Protein AF-A0A925VAG9-F1 (afdb_monomer)

pLDDT: mean 73.61, std 18.66, range [39.38, 94.75]

Sequence (134 aa):
MTRPLHTLLIATVTAMPGGCYIGAQHAGGEGGVVSGDGGDEAAPQDCEATQLDALQVLQDHCVACHVPDAGNAFDYLTDLERLVAEGLLVPGDATGSPLLVAATDQHAPSPDVDELAAVAAWIDGCLQTAPCVT

Solvent-accessible surface area (backbone atoms only — not comparable to full-atom values): 8720 Å² total; per-residue (Å²): 143,83,85,85,84,81,82,79,79,79,77,81,76,77,78,72,78,88,63,85,80,71,79,81,78,84,83,86,82,88,89,77,95,71,93,73,90,73,84,75,72,72,66,85,74,58,46,68,63,36,44,52,55,27,52,47,51,47,50,77,45,42,38,89,75,22,36,71,88,62,81,62,99,59,36,56,83,85,40,61,69,57,33,41,74,72,50,36,38,35,64,59,31,35,88,73,7,53,52,57,52,58,52,70,69,62,57,88,66,51,71,53,74,67,55,50,48,40,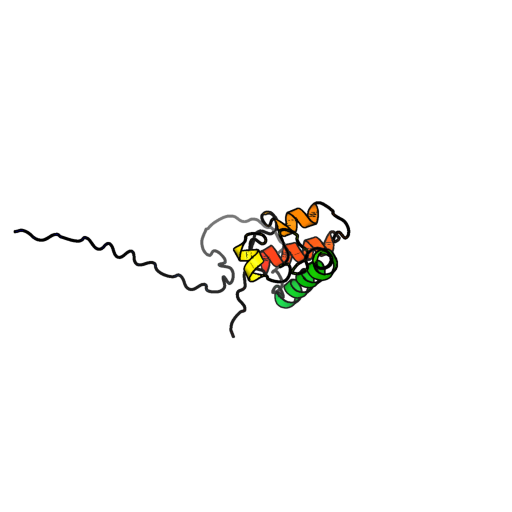37,35,53,21,24,44,75,43,54,72,58,72,79,83,82,125

Foldseek 3Di:
DDDDDDPPPPPPPPDDPPDDCPDPPDPDDDDDDDPDPDPPVPDPDPLVVLVVLLVVLCVVWPQVCQDPPSPDPHNPSVVLVVCVVVQCAPAQCLPSRVVLVVLVVDDPVHDDPVSSVSNSCSRNPHSSDPDPPD

Mean predicted aligned error: 14.21 Å

Radius of gyration: 21.8 Å; Cα contacts (8 Å, |Δi|>4): 110; chains: 1; bounding box: 41×49×75 Å

Secondary structure (DSSP, 8-state):
----------------------------------------------HHHHHHHHHHHHHHHTTTTS-TTSSSS---TT-HHHHHHTTSS-TT-STT-HHHHHHHT-PSSPP-HHHHHHHHHHHHHTTT------

Structure (mmCIF, N/CA/C/O backbone):
data_AF-A0A925VAG9-F1
#
_entry.id   AF-A0A925VAG9-F1
#
loop_
_atom_site.group_PDB
_atom_site.id
_atom_site.type_symbol
_atom_site.label_atom_id
_atom_site.label_alt_id
_atom_site.label_comp_id
_atom_site.label_asym_id
_atom_site.label_entity_id
_atom_site.label_seq_id
_atom_site.pdbx_PDB_ins_code
_atom_site.Cartn_x
_atom_site.Cartn_y
_atom_site.Cartn_z
_atom_site.occupancy
_atom_site.B_iso_or_equiv
_atom_site.auth_seq_id
_atom_site.auth_comp_id
_atom_site.auth_asym_id
_atom_site.auth_atom_id
_atom_site.pdbx_PDB_model_num
ATOM 1 N N . MET A 1 1 ? -10.832 -6.480 63.804 1.00 53.38 1 MET A N 1
ATOM 2 C CA . MET A 1 1 ? -11.306 -7.369 62.722 1.00 53.38 1 MET A CA 1
ATOM 3 C C . MET A 1 1 ? -12.270 -6.558 61.868 1.00 53.38 1 MET A C 1
ATOM 5 O O . MET A 1 1 ? -13.435 -6.457 62.218 1.00 53.38 1 MET A O 1
ATOM 9 N N . THR A 1 2 ? -11.781 -5.903 60.816 1.00 49.72 2 THR A N 1
ATOM 10 C CA . THR A 1 2 ? -12.580 -4.981 59.989 1.00 49.72 2 THR A CA 1
ATOM 11 C C . THR A 1 2 ? -12.186 -5.219 58.537 1.00 49.72 2 THR A C 1
ATOM 13 O O . THR A 1 2 ? -11.004 -5.200 58.206 1.00 49.72 2 THR A O 1
ATOM 16 N N . ARG A 1 3 ? -13.172 -5.595 57.718 1.00 47.84 3 ARG A N 1
ATOM 17 C CA . ARG A 1 3 ? -13.005 -6.112 56.352 1.00 47.84 3 ARG A CA 1
ATOM 18 C C . ARG A 1 3 ? -12.774 -4.975 55.336 1.00 47.84 3 ARG A C 1
ATOM 20 O O . ARG A 1 3 ? -13.226 -3.860 55.585 1.00 47.84 3 ARG A O 1
ATOM 27 N N . PRO A 1 4 ? -12.105 -5.265 54.203 1.00 60.06 4 PRO A N 1
ATOM 28 C CA . PRO A 1 4 ? -11.721 -4.291 53.181 1.00 60.06 4 PRO A CA 1
ATOM 29 C C . PRO A 1 4 ? -12.867 -3.985 52.204 1.00 60.06 4 PRO A C 1
ATOM 31 O O . PRO A 1 4 ? -13.560 -4.900 51.758 1.00 60.06 4 PRO A O 1
ATOM 34 N N . LEU A 1 5 ? -13.016 -2.718 51.808 1.00 61.75 5 LEU A N 1
ATOM 35 C CA . LEU A 1 5 ? -13.837 -2.327 50.661 1.00 61.75 5 LEU A CA 1
ATOM 36 C C . LEU A 1 5 ? -12.956 -2.321 49.411 1.00 61.75 5 LEU A C 1
ATOM 38 O O . LEU A 1 5 ? -12.150 -1.421 49.195 1.00 61.75 5 LEU A O 1
ATOM 42 N N . HIS A 1 6 ? -13.100 -3.380 48.619 1.00 49.97 6 HIS A N 1
ATOM 43 C CA . HIS A 1 6 ? -12.624 -3.439 47.246 1.00 49.97 6 HIS A CA 1
ATOM 44 C C . HIS A 1 6 ? -13.538 -2.552 46.397 1.00 49.97 6 HIS A C 1
ATOM 46 O O . HIS A 1 6 ? -14.673 -2.925 46.103 1.00 49.97 6 HIS A O 1
ATOM 52 N N . THR A 1 7 ? -13.049 -1.375 46.016 1.00 63.81 7 THR A N 1
ATOM 53 C CA . THR A 1 7 ? -13.675 -0.545 44.984 1.00 63.81 7 THR A CA 1
ATOM 54 C C . THR A 1 7 ? -13.360 -1.171 43.630 1.00 63.81 7 THR A C 1
ATOM 56 O O . THR A 1 7 ? -12.314 -0.916 43.038 1.00 63.81 7 THR A O 1
ATOM 59 N N . LEU A 1 8 ? -14.249 -2.053 43.176 1.00 59.06 8 LEU A N 1
ATOM 60 C CA . LEU A 1 8 ? -14.219 -2.625 41.837 1.00 59.06 8 LEU A CA 1
ATOM 61 C C . LEU A 1 8 ? -14.736 -1.558 40.859 1.00 59.06 8 LEU A C 1
ATOM 63 O O . LEU A 1 8 ? -15.940 -1.355 40.714 1.00 59.06 8 LEU A O 1
ATOM 67 N N . LEU A 1 9 ? -13.814 -0.829 40.236 1.00 61.19 9 LEU A N 1
ATOM 68 C CA . LEU A 1 9 ? -14.111 0.106 39.155 1.00 61.19 9 LEU A CA 1
ATOM 69 C C . LEU A 1 9 ? -14.288 -0.727 37.879 1.00 61.19 9 LEU A C 1
ATOM 71 O O . LEU A 1 9 ? -13.323 -1.084 37.209 1.00 61.19 9 LEU A O 1
ATOM 75 N N . ILE A 1 10 ? -15.532 -1.117 37.595 1.00 57.41 10 ILE A N 1
ATOM 76 C CA . ILE A 1 10 ? -15.904 -1.745 36.326 1.00 57.41 10 ILE A CA 1
ATOM 77 C C . ILE A 1 10 ? -15.898 -0.628 35.283 1.00 57.41 10 ILE A C 1
ATOM 79 O O . ILE A 1 10 ? -16.854 0.136 35.168 1.00 57.41 10 ILE A O 1
ATOM 83 N N . ALA A 1 11 ? -14.784 -0.493 34.565 1.00 53.56 11 ALA A N 1
ATOM 84 C CA . ALA A 1 11 ? -14.732 0.292 33.345 1.00 53.56 11 ALA A CA 1
ATOM 85 C C . ALA A 1 11 ? -15.506 -0.482 32.274 1.00 53.56 11 ALA A C 1
ATOM 87 O O . ALA A 1 11 ? -15.014 -1.456 31.704 1.00 53.56 11 ALA A O 1
ATOM 88 N N . THR A 1 12 ? -16.755 -0.089 32.053 1.00 54.53 12 THR A N 1
ATOM 89 C CA . THR A 1 12 ? -17.573 -0.588 30.952 1.00 54.53 12 THR A CA 1
ATOM 90 C C . THR A 1 12 ? -16.954 -0.079 29.654 1.00 54.53 12 THR A C 1
ATOM 92 O O . THR A 1 12 ? -17.198 1.050 29.237 1.00 54.53 12 THR A O 1
ATOM 95 N N . VAL A 1 13 ? -16.099 -0.892 29.036 1.00 50.84 13 VAL A N 1
ATOM 96 C CA . VAL A 1 13 ? -15.645 -0.665 27.665 1.00 50.84 13 VAL A CA 1
ATOM 97 C C . VAL A 1 13 ? -16.848 -0.938 26.772 1.00 50.84 13 VAL A C 1
ATOM 99 O O . VAL A 1 13 ? -17.207 -2.086 26.518 1.00 50.84 13 VAL A O 1
ATOM 102 N N . THR A 1 14 ? -17.525 0.121 26.341 1.00 52.69 14 THR A N 1
ATOM 103 C CA . THR A 1 14 ? -18.459 0.041 25.221 1.00 52.69 14 THR A CA 1
ATOM 104 C C . THR A 1 14 ? -17.649 -0.287 23.976 1.00 52.69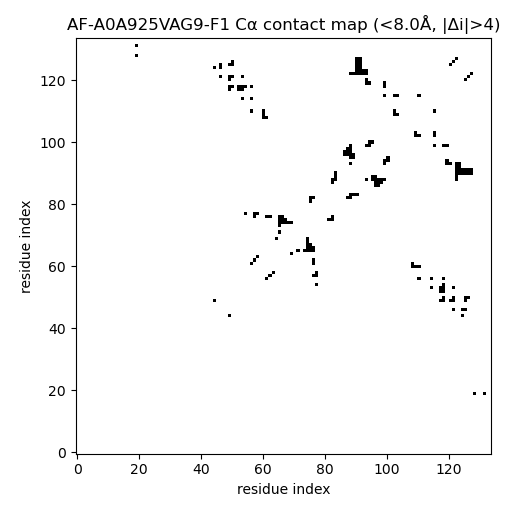 14 THR A C 1
ATOM 106 O O . THR A 1 14 ? -17.022 0.593 23.389 1.00 52.69 14 THR A O 1
ATOM 109 N N . ALA A 1 15 ? -17.639 -1.566 23.605 1.00 48.25 15 ALA A N 1
ATOM 110 C CA . ALA A 1 15 ? -17.258 -2.006 22.276 1.00 48.25 15 ALA A CA 1
ATOM 111 C C . ALA A 1 15 ? -18.172 -1.287 21.276 1.00 48.25 15 ALA A C 1
ATOM 113 O O . ALA A 1 15 ? -19.377 -1.542 21.230 1.00 48.25 15 ALA A O 1
ATOM 114 N N . MET A 1 16 ? -17.612 -0.336 20.533 1.00 48.34 16 MET A N 1
ATOM 115 C CA . MET A 1 16 ? -18.287 0.209 19.365 1.00 48.34 16 MET A CA 1
ATOM 116 C C . MET A 1 16 ? -18.306 -0.910 18.319 1.00 48.34 16 MET A C 1
ATOM 118 O O . MET A 1 16 ? -17.233 -1.418 17.986 1.00 48.34 16 MET A O 1
ATOM 122 N N . PRO A 1 17 ? -19.477 -1.354 17.831 1.00 47.62 17 PRO A N 1
ATOM 123 C CA . PRO A 1 17 ? -19.503 -2.211 16.661 1.00 47.62 17 PRO A CA 1
ATOM 124 C C . PRO A 1 17 ? -18.830 -1.438 15.528 1.00 47.62 17 PRO A C 1
ATOM 126 O O . PRO A 1 17 ? -19.234 -0.314 15.223 1.00 47.62 17 PRO A O 1
ATOM 129 N N . GLY A 1 18 ? -17.784 -2.031 14.952 1.00 44.16 18 GLY A N 1
ATOM 130 C CA . GLY A 1 18 ? -17.218 -1.613 13.677 1.00 44.16 18 GLY A CA 1
ATOM 131 C C . GLY A 1 18 ? -18.295 -1.748 12.609 1.00 44.16 18 GLY A C 1
ATOM 132 O O . GLY A 1 18 ? -18.423 -2.783 11.967 1.00 44.16 18 GLY A O 1
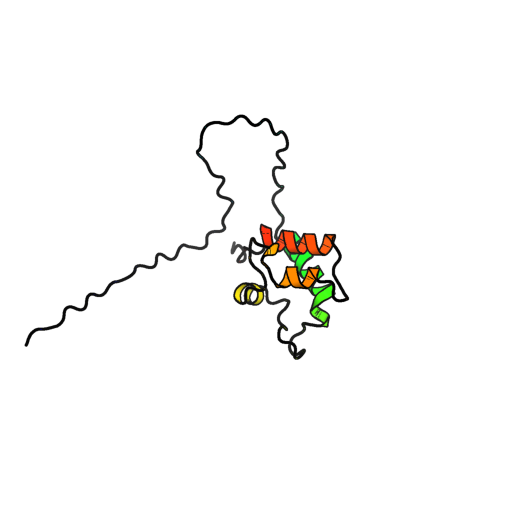ATOM 133 N N . GLY A 1 19 ? -19.143 -0.731 12.509 1.00 39.38 19 GLY A N 1
ATOM 134 C CA . GLY A 1 19 ? -20.039 -0.530 11.390 1.00 39.38 19 GLY A CA 1
ATOM 135 C C . GLY A 1 19 ? -19.244 0.136 10.284 1.00 39.38 19 GLY A C 1
ATOM 136 O O . GLY A 1 19 ? -18.536 1.110 10.545 1.00 39.38 19 GLY A O 1
ATOM 137 N N . CYS A 1 20 ? -19.362 -0.401 9.072 1.00 49.53 20 CYS A N 1
ATOM 138 C CA . CYS A 1 20 ? -18.892 0.223 7.845 1.00 49.53 20 CYS A CA 1
ATOM 139 C C . CYS A 1 20 ? -19.240 1.714 7.896 1.00 49.53 20 CYS A C 1
ATOM 141 O O . CYS A 1 20 ? -20.420 2.077 7.948 1.00 49.53 20 CYS A O 1
ATOM 143 N N . TYR A 1 21 ? -18.219 2.568 7.949 1.00 47.84 21 TYR A N 1
ATOM 144 C CA . TYR A 1 21 ? -18.389 4.012 7.893 1.00 47.84 21 TYR A CA 1
ATOM 145 C C . TYR A 1 21 ? -18.805 4.353 6.458 1.00 47.84 21 TYR A C 1
ATOM 147 O O . TYR A 1 21 ? -17.997 4.736 5.622 1.00 47.84 21 TYR A O 1
ATOM 155 N N . ILE A 1 22 ? -20.086 4.162 6.142 1.00 52.66 22 ILE A N 1
ATOM 156 C CA . ILE A 1 22 ? -20.703 4.858 5.018 1.00 52.66 22 ILE A CA 1
ATOM 157 C C . ILE A 1 22 ? -20.612 6.333 5.403 1.00 52.66 22 ILE A C 1
ATOM 159 O O . ILE A 1 22 ? -21.139 6.718 6.448 1.00 52.66 22 ILE A O 1
ATOM 163 N N . GLY A 1 23 ? -19.858 7.110 4.625 1.00 46.38 23 GLY A N 1
ATOM 164 C CA . GLY A 1 23 ? -19.471 8.485 4.927 1.00 46.38 23 GLY A CA 1
ATOM 165 C C . GLY A 1 23 ? -20.545 9.279 5.672 1.00 46.38 23 GLY A C 1
ATOM 166 O O . GLY A 1 23 ? -21.629 9.548 5.152 1.00 46.38 23 GLY A O 1
ATOM 167 N N . ALA A 1 24 ? -20.224 9.681 6.904 1.00 44.56 24 ALA A N 1
ATOM 168 C CA . ALA A 1 24 ? -21.001 10.653 7.653 1.00 44.56 24 ALA A CA 1
ATOM 169 C C . ALA A 1 24 ? -20.801 12.038 7.022 1.00 44.56 24 ALA A C 1
ATOM 171 O O . ALA A 1 24 ? -19.997 12.860 7.468 1.00 44.56 24 ALA A O 1
ATOM 172 N N . GLN A 1 25 ? -21.557 12.286 5.959 1.00 46.53 25 GLN A N 1
ATOM 173 C CA . GLN A 1 25 ? -21.895 13.615 5.483 1.00 46.53 25 GLN A CA 1
ATOM 174 C C . GLN A 1 25 ? -22.425 14.445 6.661 1.00 46.53 25 GLN A C 1
ATOM 176 O O . GLN A 1 25 ? -23.484 14.180 7.233 1.00 46.53 25 GLN A O 1
ATOM 181 N N . HIS A 1 26 ? -21.602 15.407 7.076 1.00 40.78 26 HIS A N 1
ATOM 182 C CA . HIS A 1 26 ? -21.871 16.332 8.164 1.00 40.78 26 HIS A CA 1
ATOM 183 C C . HIS A 1 26 ? -23.080 17.201 7.806 1.00 40.78 26 HIS A C 1
ATOM 185 O O . HIS A 1 26 ? -22.996 18.090 6.962 1.00 40.78 26 HIS A O 1
ATOM 191 N N . ALA A 1 27 ? -24.208 16.963 8.470 1.00 54.34 27 ALA A N 1
ATOM 192 C CA . ALA A 1 27 ? -25.344 17.870 8.451 1.00 54.34 27 ALA A CA 1
ATOM 193 C C . ALA A 1 27 ? -25.247 18.842 9.637 1.00 54.34 27 ALA A C 1
ATOM 195 O O . ALA A 1 27 ? -25.384 18.428 10.787 1.00 54.34 27 ALA A O 1
ATOM 196 N N . GLY A 1 28 ? -25.075 20.136 9.343 1.00 51.44 28 GLY A N 1
ATOM 197 C CA . GLY A 1 28 ? -25.457 21.229 10.245 1.00 51.44 28 GLY A CA 1
ATOM 198 C C . GLY A 1 28 ? -24.368 22.264 10.531 1.00 51.44 28 GLY A C 1
ATOM 199 O O . GLY A 1 28 ? -23.647 22.146 11.515 1.00 51.44 28 GLY A O 1
ATOM 200 N N . GLY A 1 29 ? -24.308 23.319 9.715 1.00 40.00 29 GLY A N 1
ATOM 201 C CA . GLY A 1 29 ? -23.507 24.515 9.985 1.00 40.00 29 GLY A CA 1
ATOM 202 C C . GLY A 1 29 ? -23.747 25.592 8.932 1.00 40.00 29 GLY A C 1
ATOM 203 O O . GLY A 1 29 ? -23.196 25.547 7.840 1.00 40.00 29 GLY A O 1
ATOM 204 N N . GLU A 1 30 ? -24.638 26.517 9.251 1.00 54.34 30 GLU A N 1
ATOM 205 C CA . GLU A 1 30 ? -25.109 27.638 8.439 1.00 54.34 30 GLU A CA 1
ATOM 206 C C . GLU A 1 30 ? -24.028 28.600 7.891 1.00 54.34 30 GLU A C 1
ATOM 208 O O . GLU A 1 30 ? -23.173 29.089 8.622 1.00 54.34 30 GLU A O 1
ATOM 213 N N . GLY A 1 31 ? -24.177 28.982 6.614 1.00 53.53 31 GLY A N 1
ATOM 214 C CA . GLY A 1 31 ? -23.800 30.314 6.122 1.00 53.53 31 GLY A CA 1
ATOM 215 C C . GLY A 1 31 ? -22.470 30.444 5.373 1.00 53.53 31 GLY A C 1
ATOM 216 O O . GLY A 1 31 ? -21.468 30.866 5.938 1.00 53.53 31 GLY A O 1
ATOM 217 N N . GLY A 1 32 ? -22.497 30.239 4.054 1.00 45.22 32 GLY A N 1
ATOM 218 C CA . GLY A 1 32 ? -21.417 30.677 3.168 1.00 45.22 32 GLY A CA 1
ATOM 219 C C . GLY A 1 32 ? -21.635 30.230 1.731 1.00 45.22 32 GLY A C 1
ATOM 220 O O . GLY A 1 32 ? -21.299 29.109 1.373 1.00 45.22 32 GLY A O 1
ATOM 221 N N . VAL A 1 33 ? -22.213 31.101 0.903 1.00 52.66 33 VAL A N 1
ATOM 222 C CA . VAL A 1 33 ? -22.299 30.888 -0.546 1.00 52.66 33 VAL A CA 1
ATOM 223 C C . VAL A 1 33 ? -20.889 30.889 -1.142 1.00 52.66 33 VAL A C 1
ATOM 225 O O . VAL A 1 33 ? -20.294 31.944 -1.346 1.00 52.66 33 VAL A O 1
ATOM 228 N N . VAL A 1 34 ? -20.354 29.704 -1.429 1.00 53.94 34 VAL A N 1
ATOM 229 C CA . VAL A 1 34 ? -19.285 29.546 -2.417 1.00 53.94 34 VAL A CA 1
ATOM 230 C C . VAL A 1 34 ? -19.923 28.876 -3.627 1.00 53.94 34 VAL A C 1
ATOM 232 O O . VAL A 1 34 ? -20.332 27.719 -3.586 1.00 53.94 34 VAL A O 1
ATOM 235 N N . SER A 1 35 ? -20.097 29.645 -4.698 1.00 60.94 35 SER A N 1
ATOM 236 C CA . SER A 1 35 ? -20.381 29.088 -6.015 1.00 60.94 35 SER A CA 1
ATOM 237 C C . SER A 1 35 ? -19.096 28.426 -6.507 1.00 60.94 35 SER A C 1
ATOM 239 O O . SER A 1 35 ? -18.227 29.093 -7.062 1.00 60.94 35 SER A O 1
ATOM 241 N N . GLY A 1 36 ? -18.967 27.131 -6.231 1.00 50.19 36 GLY A N 1
ATOM 242 C CA . GLY A 1 36 ? -17.996 26.222 -6.827 1.00 50.19 36 GLY A CA 1
ATOM 243 C C . GLY A 1 36 ? -18.764 25.072 -7.463 1.00 50.19 36 GLY A C 1
ATOM 244 O O . GLY A 1 36 ? -19.083 24.095 -6.799 1.00 50.19 36 GLY A O 1
ATOM 245 N N . ASP A 1 37 ? -19.138 25.275 -8.721 1.00 53.31 37 ASP A N 1
ATOM 246 C CA . ASP A 1 37 ? -19.721 24.291 -9.629 1.00 53.31 37 ASP A CA 1
ATOM 247 C C . ASP A 1 37 ? -18.644 23.255 -9.989 1.00 53.31 37 ASP A C 1
ATOM 249 O O . ASP A 1 37 ? -17.569 23.620 -10.468 1.00 53.31 37 ASP A O 1
ATOM 253 N N . GLY A 1 38 ? -18.907 21.990 -9.668 1.00 48.34 38 GLY A N 1
ATOM 254 C CA . GLY A 1 38 ? -17.969 20.879 -9.838 1.00 48.34 38 GLY A CA 1
ATOM 255 C C . GLY A 1 38 ? -18.242 19.747 -8.852 1.00 48.34 38 GLY A C 1
ATOM 256 O O . GLY A 1 38 ? -17.327 19.274 -8.187 1.00 48.34 38 GLY A O 1
ATOM 257 N N . GLY A 1 39 ? -19.515 19.372 -8.698 1.00 47.09 39 GLY A N 1
ATOM 258 C CA . GLY A 1 39 ? -19.891 18.144 -8.009 1.00 47.09 39 GLY A CA 1
ATOM 259 C C . GLY A 1 39 ? -19.457 16.955 -8.853 1.00 47.09 39 GLY A C 1
ATOM 260 O O . GLY A 1 39 ? -20.239 16.447 -9.653 1.00 47.09 39 GLY A O 1
ATOM 261 N N . ASP A 1 40 ? -18.204 16.540 -8.688 1.00 48.25 40 ASP A N 1
ATOM 262 C CA . ASP A 1 40 ? -17.813 15.156 -8.918 1.00 48.25 40 ASP A CA 1
ATOM 263 C C . ASP A 1 40 ? -18.485 14.365 -7.794 1.00 48.25 40 ASP A C 1
ATOM 265 O O . ASP A 1 40 ? -17.950 14.182 -6.699 1.00 48.25 40 ASP A O 1
ATOM 269 N N . GLU A 1 41 ? -19.753 14.024 -8.023 1.00 53.31 41 GLU A N 1
ATOM 270 C CA . GLU A 1 41 ? -20.455 13.004 -7.264 1.00 53.31 41 GLU A CA 1
ATOM 271 C C . GLU A 1 41 ? -19.624 11.740 -7.480 1.00 53.31 41 GLU A C 1
ATOM 273 O O . GLU A 1 41 ? -19.776 11.079 -8.509 1.00 53.31 41 GLU A O 1
ATOM 278 N N . ALA A 1 42 ? -18.645 11.508 -6.595 1.00 53.50 42 ALA A N 1
ATOM 279 C CA . ALA A 1 42 ? -17.684 10.426 -6.720 1.00 53.50 42 ALA A CA 1
ATOM 280 C C . ALA A 1 42 ? -18.483 9.166 -7.023 1.00 53.50 42 ALA A C 1
ATOM 282 O O . ALA A 1 42 ? -19.296 8.724 -6.201 1.00 53.50 42 ALA A O 1
ATOM 283 N N . ALA A 1 43 ? -18.339 8.668 -8.254 1.00 57.28 43 ALA A N 1
ATOM 284 C CA . ALA A 1 43 ? -19.021 7.463 -8.674 1.00 57.28 43 ALA A CA 1
ATOM 285 C C . ALA A 1 43 ? -18.770 6.401 -7.596 1.00 57.28 43 ALA A C 1
ATOM 287 O O . ALA A 1 43 ? -17.675 6.394 -7.024 1.00 57.28 43 ALA A O 1
ATOM 288 N N . PRO A 1 44 ? -19.764 5.553 -7.270 1.00 62.16 44 PRO A N 1
ATOM 289 C CA . PRO A 1 44 ? -19.585 4.528 -6.253 1.00 62.16 44 PRO A CA 1
ATOM 290 C C . PRO A 1 44 ? -18.274 3.797 -6.529 1.00 62.16 44 PRO A C 1
ATOM 292 O O . PRO A 1 44 ? -18.106 3.207 -7.597 1.00 62.16 44 PRO A O 1
ATOM 295 N N . GLN A 1 45 ? -17.325 3.944 -5.604 1.00 70.25 45 GLN A N 1
ATOM 296 C CA . GLN A 1 45 ? -15.982 3.426 -5.788 1.00 70.25 45 GLN A CA 1
ATOM 297 C C . GLN A 1 45 ? -16.089 1.903 -5.768 1.00 70.25 45 GLN A C 1
ATOM 299 O O . GLN A 1 45 ? -16.544 1.321 -4.780 1.00 70.25 45 GLN A O 1
ATOM 304 N N . ASP A 1 46 ? -15.731 1.260 -6.878 1.00 85.69 46 ASP A N 1
ATOM 305 C CA . ASP A 1 46 ? -15.697 -0.195 -6.960 1.00 85.69 46 ASP A CA 1
ATOM 306 C C . ASP A 1 46 ? -14.455 -0.687 -6.215 1.00 85.69 46 ASP A C 1
ATOM 308 O O . ASP A 1 46 ? -13.356 -0.796 -6.768 1.00 85.69 46 ASP A O 1
ATOM 312 N N . CYS A 1 47 ? -14.619 -0.898 -4.909 1.00 85.88 47 CYS A N 1
ATOM 313 C CA . CYS A 1 47 ? -13.528 -1.318 -4.044 1.00 85.88 47 CYS A CA 1
ATOM 314 C C . CYS A 1 47 ? -13.024 -2.726 -4.350 1.00 85.88 47 CYS A C 1
ATOM 316 O O . CYS A 1 47 ? -11.863 -3.001 -4.063 1.00 85.88 47 CYS A O 1
ATOM 318 N N . GLU A 1 48 ? -13.843 -3.590 -4.956 1.00 86.31 48 GLU A N 1
ATOM 319 C CA . GLU A 1 48 ? -13.401 -4.918 -5.382 1.00 86.31 48 GLU A CA 1
ATOM 320 C C . GLU A 1 48 ? -12.431 -4.796 -6.560 1.00 86.31 48 GLU A C 1
ATOM 3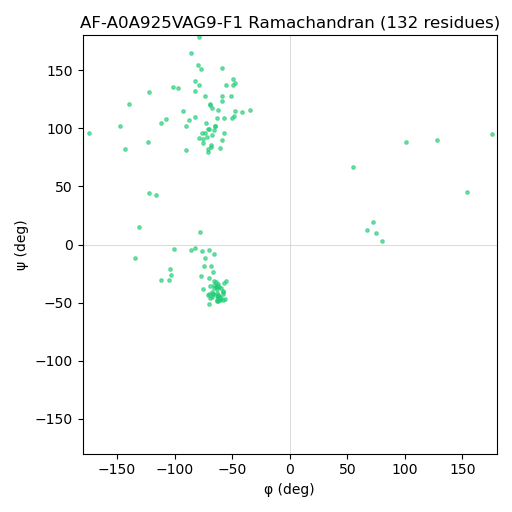22 O O . GLU A 1 48 ? -11.310 -5.301 -6.487 1.00 86.31 48 GLU A O 1
ATOM 327 N N . ALA A 1 49 ? -12.813 -4.052 -7.604 1.00 87.25 49 ALA A N 1
ATOM 328 C CA . ALA A 1 49 ? -11.937 -3.794 -8.746 1.00 87.25 49 ALA A CA 1
ATOM 329 C C . ALA A 1 49 ? -10.649 -3.069 -8.319 1.00 87.25 49 ALA A C 1
ATOM 331 O O . ALA A 1 49 ? -9.546 -3.493 -8.652 1.00 87.25 49 ALA A O 1
ATOM 332 N N . THR A 1 50 ? -10.787 -2.031 -7.491 1.00 88.69 50 THR A N 1
ATOM 333 C CA . THR A 1 50 ? -9.658 -1.225 -7.005 1.00 88.69 50 THR A CA 1
ATOM 334 C C . THR A 1 50 ? -8.686 -2.054 -6.151 1.00 88.69 50 THR A C 1
ATOM 336 O O . THR A 1 50 ? -7.470 -1.896 -6.252 1.00 88.69 50 THR A O 1
ATOM 339 N N . GLN A 1 51 ? -9.201 -2.970 -5.323 1.00 88.81 51 GLN A N 1
ATOM 340 C CA . GLN A 1 51 ? -8.373 -3.902 -4.559 1.00 88.81 51 GLN A CA 1
ATOM 341 C C . GLN A 1 51 ? -7.643 -4.893 -5.468 1.00 88.81 51 GLN A C 1
ATOM 343 O O . GLN A 1 51 ? -6.469 -5.173 -5.228 1.00 88.81 51 GLN A O 1
ATOM 348 N N . LEU A 1 52 ? -8.313 -5.436 -6.487 1.00 89.38 52 LEU A N 1
ATOM 349 C CA . LEU A 1 52 ? -7.691 -6.362 -7.434 1.00 89.38 52 LEU A CA 1
ATOM 350 C C . LEU A 1 52 ? -6.537 -5.700 -8.190 1.00 89.38 52 LEU A C 1
ATOM 352 O O . LEU A 1 52 ? -5.457 -6.286 -8.250 1.00 89.38 52 LEU A O 1
ATOM 356 N N . ASP A 1 53 ? -6.734 -4.476 -8.680 1.00 91.06 53 ASP A N 1
ATOM 357 C CA . ASP A 1 53 ? -5.697 -3.715 -9.381 1.00 91.06 53 ASP A CA 1
ATOM 358 C C . ASP A 1 53 ? -4.484 -3.466 -8.469 1.00 91.06 53 A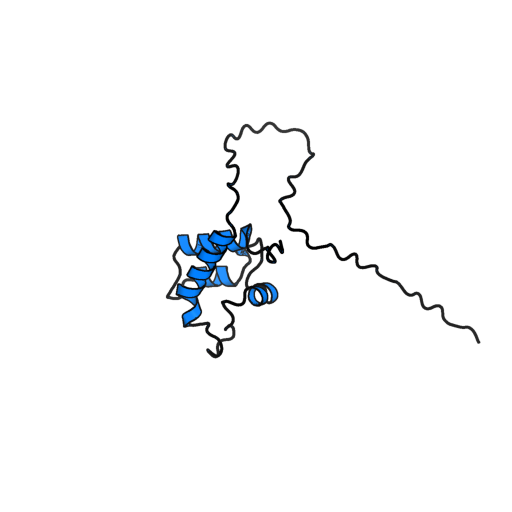SP A C 1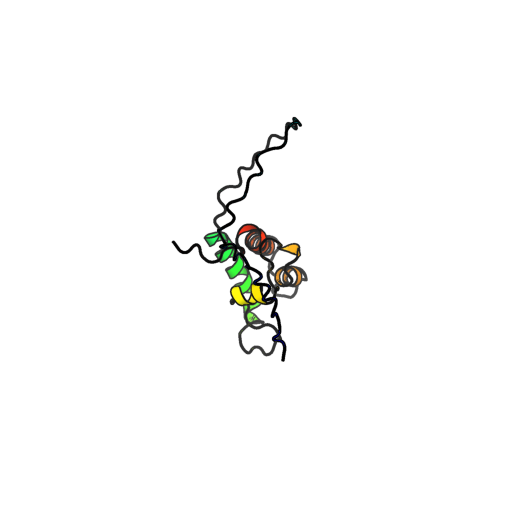
ATOM 360 O O . ASP A 1 53 ? -3.346 -3.763 -8.838 1.00 91.06 53 ASP A O 1
ATOM 364 N N . ALA A 1 54 ? -4.712 -3.013 -7.232 1.00 91.12 54 ALA A N 1
ATOM 365 C CA . ALA A 1 54 ? -3.634 -2.794 -6.269 1.00 91.12 54 ALA A CA 1
ATOM 366 C C . ALA A 1 54 ? -2.885 -4.093 -5.920 1.00 91.12 54 ALA A C 1
ATOM 368 O O . ALA A 1 54 ? -1.654 -4.121 -5.886 1.00 91.12 54 ALA A O 1
ATOM 369 N N . LEU A 1 55 ? -3.609 -5.195 -5.695 1.00 90.25 55 LEU A N 1
ATOM 370 C CA . LEU A 1 55 ? -3.006 -6.504 -5.435 1.00 90.25 55 LEU A CA 1
ATOM 371 C C . LEU A 1 55 ? -2.211 -7.025 -6.632 1.00 90.25 55 LEU A C 1
ATOM 373 O O . LEU A 1 55 ? -1.230 -7.744 -6.432 1.00 90.25 55 LEU A O 1
ATOM 377 N N . GLN A 1 56 ? -2.624 -6.706 -7.856 1.00 92.25 56 GLN A N 1
ATOM 378 C CA . GLN A 1 56 ? -1.887 -7.079 -9.054 1.00 92.25 56 GLN A CA 1
ATOM 379 C C . GLN A 1 56 ? -0.552 -6.329 -9.132 1.00 92.25 56 GLN A C 1
ATOM 381 O O . GLN A 1 56 ? 0.480 -6.971 -9.303 1.00 92.25 56 GLN A O 1
ATOM 386 N N . VAL A 1 57 ? -0.541 -5.018 -8.869 1.00 92.00 57 VAL A N 1
ATOM 387 C CA . VAL A 1 57 ? 0.698 -4.221 -8.786 1.00 92.00 57 VAL A CA 1
ATOM 388 C C . VAL A 1 57 ? 1.668 -4.809 -7.753 1.00 92.00 57 VAL A C 1
ATOM 390 O O . VAL A 1 57 ? 2.848 -5.023 -8.035 1.00 92.00 57 VAL A O 1
ATOM 393 N N . LEU A 1 58 ? 1.177 -5.140 -6.555 1.00 89.38 58 LEU A N 1
ATOM 394 C CA . LEU A 1 58 ? 2.002 -5.756 -5.510 1.00 89.38 58 LEU A CA 1
ATOM 395 C C . LEU A 1 58 ? 2.573 -7.122 -5.934 1.00 89.38 58 LEU A C 1
ATOM 397 O O . LEU A 1 58 ? 3.713 -7.459 -5.598 1.00 89.38 58 LEU A O 1
ATOM 401 N N . GLN A 1 59 ? 1.803 -7.912 -6.682 1.00 89.31 59 GLN A N 1
ATOM 402 C CA . GLN A 1 59 ? 2.250 -9.205 -7.200 1.00 89.31 59 GLN A CA 1
ATOM 403 C C . GLN A 1 59 ? 3.316 -9.064 -8.284 1.00 89.31 59 GLN A C 1
ATOM 405 O O . GLN A 1 59 ? 4.336 -9.753 -8.218 1.00 89.31 59 GLN A O 1
ATOM 410 N N . ASP A 1 60 ? 3.108 -8.161 -9.236 1.00 90.31 60 ASP A N 1
ATOM 411 C CA . ASP A 1 60 ? 3.979 -8.005 -10.400 1.00 90.31 60 ASP A CA 1
ATOM 412 C C . ASP A 1 60 ? 5.352 -7.436 -10.017 1.00 90.31 60 ASP A C 1
ATOM 414 O O . ASP A 1 60 ? 6.379 -7.865 -10.553 1.00 90.31 60 ASP A O 1
ATOM 418 N N . HIS A 1 61 ? 5.390 -6.527 -9.038 1.00 89.94 61 HIS A N 1
ATOM 419 C CA . HIS A 1 61 ? 6.614 -5.797 -8.695 1.00 89.94 61 HIS A CA 1
ATOM 420 C C . HIS A 1 61 ? 7.291 -6.277 -7.409 1.00 89.94 61 HIS A C 1
ATOM 422 O O . HIS A 1 61 ? 8.515 -6.212 -7.299 1.00 89.94 61 HIS A O 1
ATOM 428 N N . CYS A 1 62 ? 6.540 -6.780 -6.425 1.00 86.75 62 CYS A N 1
ATOM 429 C CA . CYS A 1 62 ? 7.086 -6.973 -5.077 1.00 86.75 62 CYS A CA 1
ATOM 430 C C . CYS A 1 62 ? 7.231 -8.447 -4.668 1.00 86.75 62 CYS A C 1
ATOM 432 O O . CYS A 1 62 ? 8.161 -8.791 -3.930 1.00 86.75 62 CYS A O 1
ATOM 434 N N . VAL A 1 63 ? 6.368 -9.345 -5.159 1.00 86.94 63 VAL A N 1
ATOM 435 C CA . VAL A 1 63 ? 6.359 -10.755 -4.719 1.00 86.94 63 VAL A CA 1
ATOM 436 C C . VAL A 1 63 ? 7.669 -11.471 -5.032 1.00 86.94 63 VAL A C 1
ATOM 438 O O . VAL A 1 63 ? 8.108 -12.273 -4.219 1.00 86.94 63 VAL A O 1
ATOM 441 N N . ALA A 1 64 ? 8.354 -11.147 -6.132 1.00 84.75 64 ALA A N 1
ATOM 442 C CA . ALA A 1 64 ? 9.612 -11.803 -6.505 1.00 84.75 64 ALA A CA 1
ATOM 443 C C . ALA A 1 64 ? 10.701 -11.742 -5.412 1.00 84.75 64 ALA A C 1
ATOM 445 O O . ALA A 1 64 ? 11.506 -12.667 -5.295 1.00 84.75 64 ALA A O 1
ATOM 446 N N . CYS A 1 65 ? 10.715 -10.673 -4.610 1.00 84.06 65 CYS A N 1
ATOM 447 C CA . CYS A 1 65 ? 11.674 -10.477 -3.521 1.00 84.06 65 CYS A CA 1
ATOM 448 C C . CYS A 1 65 ? 11.070 -10.733 -2.136 1.00 84.06 65 CYS A C 1
ATOM 450 O O . CYS A 1 65 ? 11.813 -10.985 -1.194 1.00 84.06 65 CYS A O 1
ATOM 452 N N . HIS A 1 66 ? 9.746 -10.677 -2.005 1.00 85.31 66 HIS A N 1
ATOM 453 C CA . HIS A 1 66 ? 9.015 -10.787 -0.742 1.00 85.31 66 HIS A CA 1
ATOM 454 C C . HIS A 1 66 ? 8.123 -12.032 -0.692 1.00 85.31 66 HIS A C 1
ATOM 456 O O . HIS A 1 66 ? 6.974 -11.978 -0.251 1.00 85.31 66 HIS A O 1
ATOM 462 N N . VAL A 1 67 ? 8.657 -13.161 -1.161 1.00 81.94 67 VAL A N 1
ATOM 463 C CA . VAL A 1 67 ? 8.045 -14.476 -0.954 1.00 81.94 67 VAL A CA 1
ATOM 464 C C . VAL A 1 67 ? 8.303 -14.979 0.469 1.00 81.94 67 VAL A C 1
ATOM 466 O O . VAL A 1 67 ? 9.368 -14.678 1.017 1.00 81.94 67 VAL A O 1
ATOM 469 N N . PRO A 1 68 ? 7.400 -15.808 1.028 1.00 79.88 68 PRO A N 1
ATOM 470 C CA . PRO A 1 68 ? 7.658 -16.545 2.259 1.00 79.88 68 PRO A CA 1
ATOM 471 C C . PRO A 1 68 ? 9.021 -17.241 2.222 1.00 79.88 68 PRO A C 1
ATOM 473 O O . PRO A 1 68 ? 9.412 -17.793 1.191 1.00 79.88 68 PRO A O 1
ATOM 476 N N . ASP A 1 69 ? 9.741 -17.205 3.342 1.00 76.38 69 ASP A N 1
ATOM 477 C CA . ASP A 1 69 ? 11.061 -17.832 3.506 1.00 76.38 69 ASP A CA 1
ATOM 478 C C . ASP A 1 69 ? 12.208 -17.213 2.671 1.00 76.38 69 ASP A C 1
ATOM 480 O O . ASP A 1 69 ? 13.311 -17.765 2.630 1.00 76.38 69 ASP A O 1
ATOM 484 N N . ALA A 1 70 ? 12.019 -16.034 2.062 1.00 76.81 70 ALA A N 1
ATOM 485 C CA . ALA A 1 70 ? 13.087 -15.318 1.345 1.00 76.81 70 ALA A CA 1
ATOM 486 C C . ALA A 1 70 ? 14.238 -14.824 2.253 1.00 76.81 70 ALA A C 1
ATOM 488 O O . ALA A 1 70 ? 15.265 -14.355 1.759 1.00 76.81 70 ALA A O 1
ATOM 489 N N . GLY A 1 71 ? 14.093 -14.922 3.580 1.00 72.06 71 GLY A N 1
ATOM 490 C CA . GLY A 1 71 ? 15.114 -14.516 4.554 1.00 72.06 71 GLY A CA 1
ATOM 491 C C . GLY A 1 71 ? 15.253 -12.999 4.727 1.00 72.06 71 GLY A C 1
ATOM 492 O O . GLY A 1 71 ? 16.193 -12.531 5.370 1.00 72.06 71 GLY A O 1
ATOM 493 N N . ASN A 1 72 ? 14.327 -12.226 4.165 1.00 73.88 72 ASN A N 1
ATOM 494 C CA . ASN A 1 72 ? 14.146 -10.808 4.441 1.00 73.88 72 ASN A CA 1
ATOM 495 C C . ASN A 1 72 ? 13.238 -10.608 5.668 1.00 73.88 72 ASN A C 1
ATOM 497 O O . ASN A 1 72 ? 12.559 -11.519 6.130 1.00 73.88 72 ASN A O 1
ATOM 501 N N . ALA A 1 73 ? 13.233 -9.396 6.224 1.00 71.31 73 ALA A N 1
ATOM 502 C CA . ALA A 1 73 ? 12.409 -9.064 7.393 1.00 71.31 73 ALA A CA 1
ATOM 503 C C . ALA A 1 73 ? 10.895 -9.005 7.087 1.00 71.31 73 ALA A C 1
ATOM 505 O O . ALA A 1 73 ? 10.093 -8.778 7.992 1.00 71.31 73 ALA A O 1
ATOM 506 N N . PHE A 1 74 ? 10.515 -9.162 5.818 1.00 77.31 74 PHE A N 1
ATOM 507 C CA . PHE A 1 74 ? 9.184 -8.892 5.298 1.00 77.31 74 PHE A CA 1
ATOM 508 C C . PHE A 1 74 ? 8.861 -9.855 4.144 1.00 77.31 74 PHE A C 1
ATOM 510 O O . PHE A 1 74 ? 9.354 -9.661 3.036 1.00 77.31 74 PHE A O 1
ATOM 517 N N . ASP A 1 75 ? 8.056 -10.887 4.407 1.00 82.88 75 ASP A N 1
ATOM 518 C CA . ASP A 1 75 ? 7.788 -12.006 3.485 1.00 82.88 75 ASP A CA 1
ATOM 519 C C . ASP A 1 75 ? 6.288 -12.330 3.308 1.00 82.88 75 ASP A C 1
ATOM 521 O O . ASP A 1 75 ? 5.908 -13.385 2.804 1.00 82.88 75 ASP A O 1
ATOM 525 N N . TYR A 1 76 ? 5.421 -11.409 3.730 1.00 87.25 76 TYR A N 1
ATOM 526 C CA . TYR A 1 76 ? 3.969 -11.590 3.835 1.00 87.25 76 TYR A CA 1
ATOM 527 C C . TYR A 1 76 ? 3.198 -10.550 3.013 1.00 87.25 76 TYR A C 1
ATOM 529 O O . TYR A 1 76 ? 2.217 -9.965 3.463 1.00 87.25 76 TYR A O 1
ATOM 537 N N . LEU A 1 77 ? 3.650 -10.309 1.781 1.00 87.19 77 LEU A N 1
ATOM 538 C CA . LEU A 1 77 ? 3.170 -9.202 0.947 1.00 87.19 77 LEU A CA 1
ATOM 539 C C . LEU A 1 77 ? 1.710 -9.353 0.473 1.00 87.19 77 LEU A C 1
ATOM 541 O O . LEU A 1 77 ? 1.079 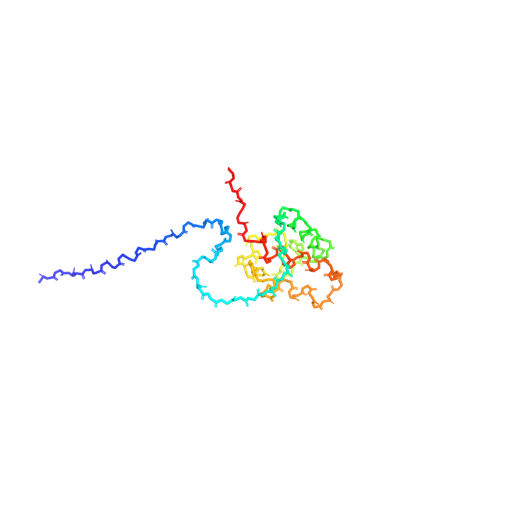-8.373 0.097 1.00 87.19 77 LEU A O 1
ATOM 545 N N . THR A 1 78 ? 1.157 -10.566 0.525 1.00 82.88 78 THR A N 1
ATOM 546 C CA . THR A 1 78 ? -0.250 -10.857 0.203 1.00 82.88 78 THR A CA 1
ATOM 547 C C . THR A 1 78 ? -1.144 -11.013 1.439 1.00 82.88 78 THR A C 1
ATOM 549 O O . THR A 1 78 ? -2.355 -11.175 1.298 1.00 82.88 78 THR A O 1
ATOM 552 N N . ASP A 1 79 ? -0.581 -10.952 2.650 1.00 87.81 79 ASP A N 1
ATOM 553 C CA . ASP A 1 79 ? -1.326 -11.049 3.909 1.00 87.81 79 ASP A CA 1
ATOM 554 C C . ASP A 1 79 ? -1.760 -9.652 4.367 1.00 87.81 79 ASP A C 1
ATOM 556 O O . ASP A 1 79 ? -1.110 -9.001 5.185 1.00 87.81 79 ASP A O 1
ATOM 560 N N . LEU A 1 80 ? -2.859 -9.168 3.789 1.00 87.81 80 LEU A N 1
ATOM 561 C CA . LEU A 1 80 ? -3.360 -7.814 4.026 1.00 87.81 80 LEU A CA 1
ATOM 562 C C . LEU A 1 80 ? -3.660 -7.530 5.499 1.00 87.81 80 LEU A C 1
ATOM 564 O O . LEU A 1 80 ? -3.349 -6.446 5.989 1.00 87.81 80 LEU A O 1
ATOM 568 N N . GLU A 1 81 ? -4.237 -8.501 6.209 1.00 87.81 81 GLU A N 1
ATOM 569 C CA . GLU A 1 81 ? -4.543 -8.356 7.632 1.00 87.81 81 GLU A CA 1
ATOM 570 C C . GLU A 1 81 ? -3.262 -8.130 8.431 1.00 87.81 81 GLU A C 1
ATOM 572 O O . GLU A 1 81 ? -3.201 -7.224 9.265 1.00 87.81 81 GLU A O 1
ATOM 577 N N . ARG A 1 82 ? -2.209 -8.897 8.131 1.00 89.44 82 ARG A N 1
ATOM 578 C CA . ARG A 1 82 ? -0.904 -8.714 8.761 1.00 89.44 82 ARG A CA 1
ATOM 579 C C . ARG A 1 82 ? -0.245 -7.399 8.358 1.00 89.44 82 ARG A C 1
ATOM 581 O O . ARG A 1 82 ? 0.304 -6.731 9.226 1.00 89.44 82 ARG A O 1
ATOM 588 N N . LEU A 1 83 ? -0.323 -6.986 7.091 1.00 90.31 83 LEU A N 1
ATOM 589 C CA . LEU A 1 83 ? 0.210 -5.691 6.643 1.00 90.31 83 LEU A CA 1
ATOM 590 C C . LEU A 1 83 ? -0.412 -4.517 7.401 1.00 90.31 83 LEU A C 1
ATOM 592 O O . LEU A 1 83 ? 0.302 -3.600 7.807 1.00 90.31 83 LEU A O 1
ATOM 596 N N . VAL A 1 84 ? -1.727 -4.557 7.615 1.00 91.00 84 VAL A N 1
ATOM 597 C CA . VAL A 1 84 ? -2.442 -3.538 8.389 1.00 91.00 84 VAL A CA 1
ATOM 598 C C . VAL A 1 84 ? -2.095 -3.641 9.876 1.00 91.00 84 VAL A C 1
ATOM 600 O O . VAL A 1 84 ? -1.817 -2.626 10.511 1.00 91.00 84 VAL A O 1
ATOM 603 N N . ALA A 1 85 ? -2.054 -4.852 10.439 1.00 90.75 85 ALA A N 1
ATOM 604 C CA . ALA A 1 85 ? -1.732 -5.066 11.851 1.00 90.75 85 ALA A CA 1
ATOM 605 C C . ALA A 1 85 ? -0.306 -4.614 12.222 1.00 90.75 85 ALA A C 1
ATOM 607 O O . ALA A 1 85 ? -0.095 -4.081 13.310 1.00 90.75 85 ALA A O 1
ATOM 608 N N . GLU A 1 86 ? 0.655 -4.794 11.315 1.00 91.44 86 GLU A N 1
ATOM 609 C CA . GLU A 1 86 ? 2.049 -4.351 11.461 1.00 91.44 86 GLU A CA 1
ATOM 610 C C . GLU A 1 86 ? 2.238 -2.864 11.090 1.00 91.44 86 GLU A C 1
ATOM 612 O O . GLU A 1 86 ? 3.336 -2.323 11.217 1.00 91.44 86 GLU A O 1
ATOM 617 N N . GLY A 1 87 ? 1.180 -2.182 10.633 1.00 92.50 87 GLY A N 1
ATOM 618 C CA . GLY A 1 87 ? 1.208 -0.763 10.269 1.00 92.50 87 GLY A CA 1
ATOM 619 C C . GLY A 1 87 ? 1.963 -0.456 8.973 1.00 92.50 87 GLY A C 1
ATOM 620 O O . GLY A 1 87 ? 2.369 0.684 8.763 1.00 92.50 87 GLY A O 1
ATOM 621 N N . LEU A 1 88 ? 2.168 -1.452 8.106 1.00 92.12 88 LEU A N 1
ATOM 622 C CA . LEU A 1 88 ? 2.779 -1.279 6.782 1.00 92.12 88 LEU A CA 1
ATOM 623 C C . LEU A 1 88 ?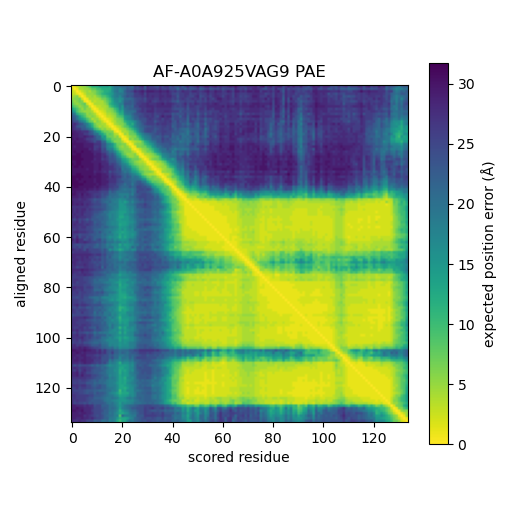 1.796 -0.690 5.766 1.00 92.12 88 LEU A C 1
ATOM 625 O O . LEU A 1 88 ? 2.210 -0.008 4.827 1.00 92.12 88 LEU A O 1
ATOM 629 N N . LEU A 1 89 ? 0.506 -0.925 5.986 1.00 93.06 89 LEU A N 1
ATOM 630 C CA . LEU A 1 89 ? -0.586 -0.238 5.319 1.00 93.06 89 LEU A CA 1
ATOM 631 C C . LEU A 1 89 ? -1.471 0.425 6.377 1.00 93.06 89 LEU A C 1
ATOM 633 O O . LEU A 1 89 ? -1.865 -0.215 7.351 1.00 93.06 89 LEU A O 1
ATOM 637 N N . VAL A 1 90 ? -1.788 1.701 6.181 1.00 93.75 90 VAL A N 1
ATOM 638 C CA . VAL A 1 90 ? -2.620 2.501 7.081 1.00 93.75 90 VAL A CA 1
ATOM 639 C C . VAL A 1 90 ? -3.930 2.810 6.352 1.00 93.75 90 VAL A C 1
ATOM 641 O O . VAL A 1 90 ? -3.938 3.633 5.438 1.00 93.75 90 VAL A O 1
ATOM 644 N N . PRO A 1 91 ? -5.045 2.144 6.704 1.00 91.94 91 PRO A N 1
ATOM 645 C CA . PRO A 1 91 ? -6.316 2.358 6.024 1.00 91.94 91 PRO A CA 1
ATOM 646 C C . PRO A 1 91 ? 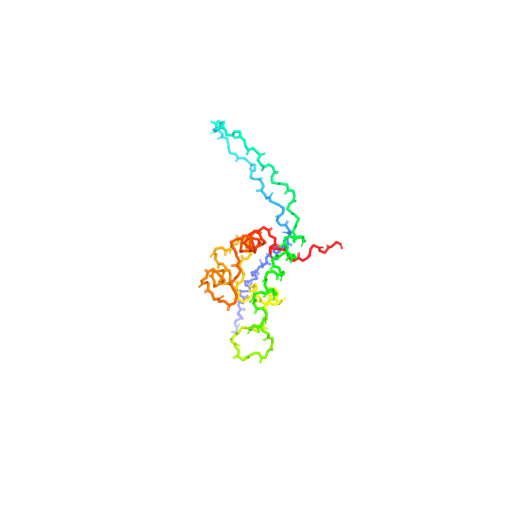-6.763 3.822 6.112 1.00 91.94 91 PRO A C 1
ATOM 648 O O . PRO A 1 91 ? -6.831 4.386 7.205 1.00 91.94 91 PRO A O 1
ATOM 651 N N . GLY A 1 92 ? -7.079 4.428 4.966 1.00 91.69 92 GLY A N 1
ATOM 652 C CA . GLY A 1 92 ? -7.425 5.848 4.877 1.00 91.69 92 GLY A CA 1
ATOM 653 C C . GLY A 1 92 ? -6.238 6.817 4.869 1.00 91.69 92 GLY A C 1
ATOM 654 O O . GLY A 1 92 ? -6.477 8.022 4.899 1.00 91.69 92 GLY A O 1
ATOM 655 N N . ASP A 1 93 ? -4.994 6.323 4.873 1.00 93.31 93 ASP A N 1
ATOM 656 C CA . ASP A 1 93 ? -3.788 7.152 4.787 1.00 93.31 93 ASP A CA 1
ATOM 657 C C . ASP A 1 93 ? -2.686 6.477 3.951 1.00 93.31 93 ASP A C 1
ATOM 659 O O . ASP A 1 93 ? -1.735 5.866 4.455 1.00 93.31 93 ASP A O 1
ATOM 663 N N . ALA A 1 94 ? -2.797 6.617 2.632 1.00 94.06 94 ALA A N 1
ATOM 664 C CA . ALA A 1 94 ? -1.799 6.159 1.675 1.00 94.06 94 ALA A CA 1
ATOM 665 C C . ALA A 1 94 ? -0.426 6.799 1.932 1.00 94.06 94 ALA A C 1
ATOM 667 O O . ALA A 1 94 ? 0.598 6.118 1.904 1.00 94.06 94 ALA A O 1
ATOM 668 N N . THR A 1 95 ? -0.388 8.095 2.251 1.00 93.69 95 THR A N 1
ATOM 669 C CA . THR A 1 95 ? 0.872 8.824 2.474 1.00 93.69 95 THR A CA 1
ATOM 670 C C . THR A 1 95 ? 1.591 8.421 3.759 1.00 93.69 95 THR A C 1
ATOM 672 O O . THR A 1 95 ? 2.818 8.485 3.826 1.00 93.69 95 THR A O 1
ATOM 675 N N . GLY A 1 96 ? 0.838 7.985 4.768 1.00 93.88 96 GLY A N 1
ATOM 676 C CA . GLY A 1 96 ? 1.349 7.439 6.017 1.00 93.88 96 GLY A CA 1
ATOM 677 C C . GLY A 1 96 ? 1.661 5.947 5.959 1.00 93.88 96 GLY A C 1
ATOM 678 O O . GLY A 1 96 ? 2.194 5.425 6.934 1.00 93.88 96 GLY A O 1
ATOM 679 N N . SER A 1 97 ? 1.366 5.263 4.848 1.00 94.75 97 SER A N 1
ATOM 680 C CA . SER A 1 97 ? 1.598 3.825 4.678 1.00 94.75 97 SER A CA 1
ATOM 681 C C . SER A 1 97 ? 3.051 3.532 4.281 1.00 94.75 97 SER A C 1
ATOM 683 O O . SER A 1 97 ? 3.433 3.803 3.137 1.00 94.75 97 SER A O 1
ATOM 685 N N . PRO A 1 98 ? 3.879 2.931 5.164 1.00 93.44 98 PRO A N 1
ATOM 686 C CA . PRO A 1 98 ? 5.294 2.684 4.885 1.00 93.44 98 PRO A CA 1
ATOM 687 C C . PRO A 1 98 ? 5.545 1.847 3.631 1.00 93.44 98 PRO A C 1
ATOM 689 O O . PRO A 1 98 ? 6.547 2.068 2.956 1.00 93.44 98 PRO A O 1
ATOM 692 N N . LEU A 1 99 ? 4.649 0.908 3.303 1.00 90.50 99 LEU A N 1
ATOM 693 C CA . LEU A 1 99 ? 4.770 0.092 2.096 1.00 90.50 99 LEU A CA 1
ATOM 694 C C . LEU A 1 99 ? 4.684 0.954 0.833 1.00 90.50 99 LEU A C 1
ATOM 696 O O . LEU A 1 99 ? 5.539 0.828 -0.041 1.00 90.50 99 LEU A O 1
ATOM 700 N N . LEU A 1 100 ? 3.697 1.853 0.749 1.00 92.00 100 LEU A N 1
ATOM 701 C CA . LEU A 1 100 ? 3.546 2.730 -0.412 1.00 92.00 100 LEU A CA 1
ATOM 702 C C . LEU A 1 100 ? 4.707 3.725 -0.502 1.00 92.00 100 LEU A C 1
ATOM 704 O O . LEU A 1 100 ? 5.268 3.913 -1.577 1.00 92.00 100 LEU A O 1
ATOM 708 N N . VAL A 1 101 ? 5.125 4.303 0.628 1.00 91.75 101 VAL A N 1
ATOM 709 C CA . VAL A 1 101 ? 6.298 5.191 0.676 1.00 91.75 101 VAL A CA 1
ATOM 710 C C . VAL A 1 101 ? 7.547 4.463 0.170 1.00 91.75 101 VAL A C 1
ATOM 712 O O . VAL A 1 101 ? 8.239 4.969 -0.711 1.00 91.75 101 VAL A O 1
ATOM 715 N N . ALA A 1 102 ? 7.801 3.241 0.641 1.00 88.75 102 ALA A N 1
ATOM 716 C CA . ALA A 1 102 ? 8.932 2.442 0.175 1.00 88.75 102 ALA A CA 1
ATOM 717 C C . ALA A 1 102 ? 8.833 2.090 -1.320 1.00 88.75 102 ALA A C 1
ATOM 719 O O . ALA A 1 102 ? 9.851 2.077 -2.011 1.00 88.75 102 ALA A O 1
ATOM 720 N N . ALA A 1 103 ? 7.625 1.847 -1.840 1.00 87.75 103 ALA A N 1
ATOM 721 C CA . ALA A 1 103 ? 7.407 1.600 -3.265 1.00 87.75 103 ALA A CA 1
ATOM 722 C C . ALA A 1 103 ? 7.726 2.836 -4.131 1.00 87.75 103 ALA A C 1
ATOM 724 O O . ALA A 1 103 ? 8.217 2.689 -5.248 1.00 87.75 103 ALA A O 1
ATOM 725 N N . THR A 1 104 ? 7.523 4.053 -3.609 1.00 85.75 104 THR A N 1
ATOM 726 C CA . THR A 1 104 ? 7.859 5.302 -4.323 1.00 85.75 104 THR A CA 1
ATOM 727 C C . THR A 1 104 ? 9.361 5.608 -4.382 1.00 85.75 104 THR A C 1
ATOM 729 O O . THR A 1 104 ? 9.794 6.364 -5.253 1.00 85.75 104 THR A O 1
ATOM 732 N N . ASP A 1 105 ? 10.176 4.987 -3.522 1.00 82.31 105 ASP A N 1
ATOM 733 C CA . ASP A 1 105 ? 11.630 5.206 -3.442 1.00 82.31 105 ASP A CA 1
ATOM 734 C C . ASP A 1 105 ? 12.441 4.484 -4.555 1.00 82.31 105 ASP A C 1
ATOM 736 O O . ASP A 1 105 ? 13.674 4.479 -4.535 1.00 82.31 105 ASP A O 1
ATOM 740 N N . GLN A 1 106 ? 11.766 3.938 -5.580 1.00 62.75 106 GLN A N 1
ATOM 741 C CA . GLN A 1 106 ? 12.320 3.436 -6.853 1.00 62.75 106 GLN A CA 1
ATOM 742 C C . GLN A 1 106 ? 13.434 2.371 -6.735 1.00 62.75 106 GLN A C 1
ATOM 744 O O . GLN A 1 106 ? 14.570 2.575 -7.177 1.00 62.75 106 GLN A O 1
ATOM 749 N N . HIS A 1 107 ? 13.097 1.174 -6.239 1.00 66.06 107 HIS A N 1
ATOM 750 C CA . HIS A 1 107 ? 13.915 -0.030 -6.460 1.00 66.06 107 HIS A CA 1
ATOM 751 C C . HIS A 1 107 ? 13.351 -0.851 -7.627 1.00 66.06 107 HIS A C 1
ATOM 753 O O . HIS A 1 107 ? 12.147 -1.046 -7.711 1.00 66.06 107 HIS A O 1
ATOM 759 N N . ALA A 1 108 ? 14.200 -1.326 -8.544 1.00 61.22 108 ALA A N 1
ATOM 760 C CA . ALA A 1 108 ? 13.741 -2.080 -9.713 1.00 61.22 108 ALA A CA 1
ATOM 761 C C . ALA A 1 108 ? 13.409 -3.552 -9.362 1.00 61.22 108 ALA A C 1
ATOM 763 O O . ALA A 1 108 ? 14.229 -4.190 -8.693 1.00 61.22 108 ALA A O 1
ATOM 764 N N . PRO A 1 109 ? 12.301 -4.126 -9.878 1.00 69.75 109 PRO A N 1
ATOM 765 C CA . PRO A 1 109 ? 11.270 -3.481 -10.699 1.00 69.75 109 PRO A CA 1
ATOM 766 C C . PRO A 1 109 ? 10.381 -2.551 -9.859 1.00 69.75 109 PRO A C 1
ATOM 768 O O . PRO A 1 109 ? 9.872 -2.944 -8.814 1.00 69.75 109 PRO A O 1
ATOM 771 N N . SER A 1 110 ? 10.243 -1.307 -10.321 1.00 82.19 110 SER A N 1
ATOM 772 C CA . SER A 1 110 ? 9.425 -0.290 -9.662 1.00 82.19 110 SER A CA 1
ATOM 773 C C . SER A 1 110 ? 8.108 -0.174 -10.419 1.00 82.19 110 SER A C 1
ATOM 775 O O . SER A 1 110 ? 8.170 -0.068 -11.650 1.00 82.19 110 SER A O 1
ATOM 777 N N . PRO A 1 111 ? 6.967 -0.113 -9.717 1.00 90.00 111 PRO A N 1
ATOM 778 C CA . PRO A 1 111 ? 5.712 0.282 -10.330 1.00 90.00 111 PRO A CA 1
ATOM 779 C C . PRO A 1 111 ? 5.816 1.688 -10.933 1.00 90.00 111 PRO A C 1
ATOM 781 O O . PRO A 1 111 ? 6.609 2.518 -10.464 1.00 90.00 111 PRO A O 1
ATOM 784 N N . ASP A 1 112 ? 5.030 1.954 -11.971 1.00 92.25 112 ASP A N 1
ATOM 785 C CA . ASP A 1 112 ? 4.884 3.284 -12.550 1.00 92.25 112 ASP A CA 1
ATOM 786 C C . ASP A 1 112 ? 3.934 4.183 -11.733 1.00 92.25 112 ASP A C 1
ATOM 788 O O . ASP A 1 112 ? 3.403 3.809 -10.686 1.00 92.25 112 ASP A O 1
ATOM 792 N N . VAL A 1 113 ? 3.772 5.432 -12.176 1.00 91.62 113 VAL A N 1
ATOM 793 C CA . VAL A 1 113 ? 2.986 6.441 -11.447 1.00 91.62 113 VAL A CA 1
ATOM 794 C C . VAL A 1 113 ? 1.501 6.080 -11.389 1.00 91.62 113 VAL A C 1
ATOM 796 O O . VAL A 1 113 ? 0.862 6.355 -10.373 1.00 91.62 113 VAL A O 1
ATOM 799 N N . ASP A 1 114 ? 0.959 5.466 -12.440 1.00 91.69 114 ASP A N 1
ATOM 800 C CA . ASP A 1 114 ? -0.457 5.104 -12.507 1.00 91.69 114 ASP A CA 1
ATOM 801 C C . ASP A 1 114 ? -0.726 3.874 -11.625 1.00 91.69 114 ASP A C 1
ATOM 803 O O . ASP A 1 114 ? -1.711 3.835 -10.886 1.00 91.69 114 ASP A O 1
ATOM 807 N N . GLU A 1 115 ? 0.200 2.914 -11.610 1.00 93.56 115 GLU A N 1
ATOM 808 C CA . GLU A 1 115 ? 0.169 1.760 -10.708 1.00 93.56 115 GLU A CA 1
ATOM 809 C C . GLU A 1 115 ? 0.248 2.184 -9.231 1.00 93.56 115 GLU A C 1
ATOM 811 O O . GLU A 1 115 ? -0.540 1.725 -8.400 1.00 93.56 115 GLU A O 1
ATOM 816 N N . LEU A 1 116 ? 1.151 3.111 -8.888 1.00 93.38 116 LEU A N 1
ATOM 817 C CA . LEU A 1 116 ? 1.239 3.667 -7.532 1.00 93.38 116 LEU A CA 1
ATOM 818 C C . LEU A 1 116 ? -0.031 4.438 -7.149 1.00 93.38 116 LEU A C 1
ATOM 820 O O . LEU A 1 116 ? -0.466 4.367 -5.997 1.00 93.38 116 LEU A O 1
ATOM 824 N N . ALA A 1 117 ? -0.649 5.145 -8.099 1.00 92.75 117 ALA A N 1
ATOM 825 C CA . ALA A 1 117 ? -1.914 5.835 -7.875 1.00 92.75 117 ALA A CA 1
ATOM 826 C C . ALA A 1 117 ? -3.067 4.854 -7.600 1.00 92.75 117 ALA A C 1
ATOM 828 O O . ALA A 1 117 ? -3.889 5.127 -6.724 1.00 92.75 117 ALA A O 1
ATOM 829 N N . ALA A 1 118 ? -3.105 3.700 -8.275 1.00 92.00 118 ALA A N 1
ATOM 830 C CA . ALA A 1 118 ? -4.090 2.651 -8.004 1.00 92.00 118 ALA A CA 1
ATOM 831 C C . ALA A 1 118 ? -3.945 2.086 -6.579 1.00 92.00 118 ALA A C 1
ATOM 833 O O . ALA A 1 118 ? -4.934 1.969 -5.851 1.00 92.00 118 ALA A O 1
ATOM 834 N N . VAL A 1 119 ? -2.709 1.818 -6.136 1.00 93.56 119 VAL A N 1
ATOM 835 C CA . VAL A 1 119 ? -2.438 1.364 -4.761 1.00 93.56 119 VAL A CA 1
ATOM 836 C C . VAL A 1 119 ? -2.828 2.435 -3.737 1.00 93.56 119 VAL A C 1
ATOM 838 O O . VAL A 1 119 ? -3.442 2.112 -2.721 1.00 93.56 119 VAL A O 1
ATOM 841 N N . ALA A 1 120 ? -2.534 3.710 -4.003 1.00 94.31 120 ALA A N 1
ATOM 842 C CA . ALA A 1 120 ? -2.927 4.814 -3.127 1.00 94.31 120 ALA A CA 1
ATOM 843 C C . ALA A 1 120 ? -4.454 4.938 -3.001 1.00 94.31 120 ALA A C 1
ATOM 845 O O . ALA A 1 120 ? -4.978 4.967 -1.888 1.00 94.31 120 ALA A O 1
ATOM 846 N N . ALA A 1 121 ? -5.177 4.928 -4.127 1.00 92.19 121 ALA A N 1
ATOM 847 C CA . ALA A 1 121 ? -6.638 5.004 -4.152 1.00 92.19 121 ALA A CA 1
ATOM 848 C C . ALA A 1 121 ? -7.290 3.835 -3.399 1.00 92.19 121 ALA A C 1
ATOM 850 O O . ALA A 1 121 ? -8.286 4.014 -2.690 1.00 92.19 121 ALA A O 1
ATOM 851 N N . TRP A 1 122 ? -6.700 2.643 -3.512 1.00 93.00 122 TRP A N 1
ATOM 852 C CA . TRP A 1 122 ? -7.109 1.491 -2.726 1.00 93.00 122 TRP A CA 1
ATOM 853 C C . TRP A 1 122 ? -6.887 1.705 -1.224 1.00 93.00 122 TRP A C 1
ATOM 855 O O . TRP A 1 122 ? -7.819 1.491 -0.449 1.00 93.00 122 TRP A O 1
ATOM 865 N N . ILE A 1 123 ? -5.707 2.165 -0.797 1.00 93.44 123 ILE A N 1
ATOM 866 C CA . ILE A 1 123 ? -5.406 2.411 0.623 1.00 93.44 123 ILE A CA 1
ATOM 867 C C . ILE A 1 123 ? -6.340 3.470 1.224 1.00 93.44 123 ILE A C 1
ATOM 869 O O . ILE A 1 123 ? -6.904 3.254 2.302 1.00 93.44 123 ILE A O 1
ATOM 873 N N . ASP A 1 124 ? -6.535 4.585 0.522 1.00 92.56 124 ASP A N 1
ATOM 874 C CA . ASP A 1 124 ? -7.329 5.715 1.006 1.00 92.56 124 ASP A CA 1
ATOM 875 C C . ASP A 1 124 ? -8.829 5.393 1.060 1.00 92.56 124 ASP A C 1
ATOM 877 O O . ASP A 1 124 ? -9.508 5.729 2.033 1.00 92.56 124 ASP A O 1
ATOM 881 N N . GLY A 1 125 ? -9.356 4.724 0.029 1.00 88.62 125 GLY A N 1
ATOM 882 C CA . GLY A 1 125 ? -10.800 4.534 -0.132 1.00 88.62 125 GLY A CA 1
ATOM 883 C C . GLY A 1 125 ? -11.336 3.151 0.235 1.00 88.62 125 GLY A C 1
ATOM 884 O O . GLY A 1 125 ? -12.505 3.034 0.595 1.00 88.62 125 GLY A O 1
ATOM 885 N N . CYS A 1 126 ? -10.514 2.102 0.149 1.00 89.00 126 CYS A N 1
ATOM 886 C CA . CYS A 1 126 ? -11.001 0.719 0.079 1.00 89.00 126 CYS A CA 1
ATOM 887 C C . CYS A 1 126 ? -10.279 -0.274 1.001 1.00 89.00 126 CYS A C 1
ATOM 889 O O . CYS A 1 126 ? -10.769 -1.378 1.214 1.00 89.00 126 CYS A O 1
ATOM 891 N N . LEU A 1 127 ? -9.151 0.093 1.611 1.00 87.06 127 LEU A N 1
ATOM 892 C CA . LEU A 1 127 ? -8.439 -0.782 2.548 1.00 87.06 127 LEU A CA 1
ATOM 893 C C . LEU A 1 127 ? -9.151 -0.904 3.912 1.00 87.06 127 LEU A C 1
ATOM 895 O O . LEU A 1 127 ? -8.834 -1.780 4.711 1.00 87.06 127 LEU A O 1
ATOM 899 N N . GLN A 1 128 ? -10.149 -0.058 4.187 1.00 73.25 128 GLN A N 1
ATOM 900 C CA . GLN A 1 128 ? -10.871 -0.040 5.469 1.00 73.25 128 GLN A CA 1
ATOM 901 C C . GLN A 1 128 ? -11.885 -1.182 5.642 1.00 73.25 128 GLN A C 1
ATOM 903 O O . GLN A 1 128 ? -12.495 -1.320 6.706 1.00 73.25 128 GLN A O 1
ATOM 908 N N . THR A 1 129 ? -12.107 -2.002 4.618 1.00 54.66 129 THR A N 1
ATOM 909 C CA . THR A 1 129 ? -13.102 -3.069 4.678 1.00 54.66 129 THR A CA 1
ATOM 910 C C . THR A 1 129 ? -12.519 -4.352 5.259 1.00 54.66 129 THR A C 1
ATOM 912 O O . THR A 1 129 ? -11.868 -5.128 4.565 1.00 54.66 129 THR A O 1
ATOM 915 N N . ALA A 1 130 ? -12.899 -4.669 6.503 1.00 51.59 130 ALA A N 1
ATOM 916 C CA . ALA A 1 130 ? -13.318 -6.047 6.760 1.00 51.59 130 ALA A CA 1
ATOM 917 C C . ALA A 1 130 ? -14.336 -6.416 5.663 1.00 51.59 130 ALA A C 1
ATOM 919 O O . ALA A 1 130 ? -15.164 -5.553 5.336 1.00 51.59 130 ALA A O 1
ATOM 920 N N . PRO A 1 131 ? -14.285 -7.623 5.062 1.00 47.75 131 PRO A N 1
ATOM 921 C CA . PRO A 1 131 ? -15.235 -7.983 4.019 1.00 47.75 131 PRO A CA 1
ATOM 922 C C . PRO A 1 131 ? -16.635 -7.703 4.551 1.00 47.75 131 PRO A C 1
ATOM 924 O O . PRO A 1 131 ? -16.963 -8.115 5.668 1.00 47.75 131 PRO A O 1
ATOM 927 N N . CYS A 1 132 ? -17.434 -6.957 3.789 1.00 46.22 132 CYS A N 1
ATOM 928 C CA . CYS A 1 132 ? -18.846 -6.786 4.083 1.00 46.22 132 CYS A CA 1
ATOM 929 C C . CYS A 1 132 ? -19.454 -8.192 4.118 1.00 46.22 132 CYS A C 1
ATOM 931 O O . CYS A 1 132 ? -19.743 -8.773 3.077 1.00 46.22 132 CYS A O 1
ATOM 933 N N . VAL A 1 133 ? -19.569 -8.780 5.309 1.00 42.81 133 VAL A N 1
ATOM 934 C CA . VAL A 1 133 ? -20.281 -10.038 5.514 1.00 42.81 133 VAL A CA 1
ATOM 935 C C . VAL A 1 133 ? -21.740 -9.746 5.184 1.00 42.81 133 VAL A C 1
ATOM 937 O O . VAL A 1 133 ? -22.430 -9.083 5.957 1.00 42.81 133 VAL A O 1
ATOM 940 N N . THR A 1 134 ? -22.157 -10.157 3.987 1.00 43.34 134 THR A N 1
ATOM 941 C CA . THR A 1 134 ? -23.552 -10.157 3.524 1.00 43.34 134 THR A CA 1
ATOM 942 C C . THR A 1 134 ? -24.387 -11.167 4.288 1.00 43.34 134 THR A C 1
ATOM 944 O O . THR A 1 134 ? -23.876 -12.297 4.481 1.00 43.34 134 THR A O 1
#